Protein AF-A0A0A2SS94-F1 (afdb_monomer_lite)

Structure (mmCIF, N/CA/C/O backbone):
data_AF-A0A0A2SS94-F1
#
_entry.id   AF-A0A0A2SS94-F1
#
loop_
_atom_site.group_PDB
_atom_site.id
_atom_site.type_symbol
_atom_site.label_atom_id
_atom_site.label_alt_id
_atom_site.label_comp_id
_atom_site.label_asym_id
_atom_site.label_entity_id
_atom_site.label_seq_id
_atom_site.pdbx_PDB_ins_code
_atom_site.Cartn_x
_atom_site.Cartn_y
_atom_site.Cartn_z
_atom_site.occupancy
_atom_site.B_iso_or_equiv
_atom_site.auth_seq_id
_atom_site.auth_comp_id
_atom_site.auth_asym_id
_atom_site.auth_atom_id
_atom_site.pdbx_PDB_model_num
ATOM 1 N N . MET A 1 1 ? -9.550 -9.191 14.504 1.00 58.03 1 MET A N 1
ATOM 2 C CA . MET A 1 1 ? -9.888 -8.422 13.281 1.00 58.03 1 MET A CA 1
ATOM 3 C C . MET A 1 1 ? -8.702 -7.623 12.752 1.00 58.03 1 MET A C 1
ATOM 5 O O . MET A 1 1 ? -8.338 -7.862 11.611 1.00 58.03 1 MET A O 1
ATOM 9 N N . ILE A 1 2 ? -8.036 -6.791 13.566 1.00 68.00 2 ILE A N 1
ATOM 10 C CA . ILE A 1 2 ? -6.831 -6.021 13.170 1.00 68.00 2 ILE A CA 1
ATOM 11 C C . ILE A 1 2 ? -5.758 -6.901 12.496 1.00 68.00 2 ILE A C 1
ATOM 13 O O . ILE A 1 2 ? -5.258 -6.557 11.431 1.00 68.00 2 ILE A O 1
ATOM 17 N N . THR A 1 3 ? -5.480 -8.088 13.044 1.00 71.81 3 THR A N 1
ATOM 18 C CA . THR A 1 3 ? -4.494 -9.043 12.502 1.00 71.81 3 THR A CA 1
ATOM 19 C C . THR A 1 3 ? -4.826 -9.521 11.084 1.00 71.81 3 THR A C 1
ATOM 21 O O . THR A 1 3 ? -3.937 -9.665 10.251 1.00 71.81 3 THR A O 1
ATOM 24 N N . ILE A 1 4 ? -6.113 -9.731 10.783 1.00 76.25 4 ILE A N 1
ATOM 25 C CA . ILE A 1 4 ? -6.565 -10.187 9.459 1.00 76.25 4 ILE A CA 1
ATOM 26 C C . ILE A 1 4 ? -6.413 -9.052 8.448 1.00 76.25 4 ILE A C 1
ATOM 28 O O . ILE A 1 4 ? -5.894 -9.276 7.355 1.00 76.25 4 ILE A O 1
ATOM 32 N N . THR A 1 5 ? -6.810 -7.832 8.815 1.00 79.62 5 THR A N 1
ATOM 33 C CA . THR A 1 5 ? -6.615 -6.652 7.967 1.00 79.62 5 THR A CA 1
ATOM 34 C C . THR A 1 5 ? -5.144 -6.449 7.644 1.00 79.62 5 THR A C 1
ATOM 36 O O . THR A 1 5 ? -4.798 -6.332 6.469 1.00 79.62 5 THR A O 1
ATOM 39 N N . MET A 1 6 ? -4.283 -6.435 8.665 1.00 87.00 6 MET A N 1
ATOM 40 C CA . MET A 1 6 ? -2.856 -6.189 8.469 1.00 87.00 6 MET A CA 1
ATOM 41 C C . MET A 1 6 ? -2.229 -7.275 7.603 1.00 87.00 6 MET A C 1
ATOM 43 O O . MET A 1 6 ? -1.512 -6.936 6.674 1.00 87.00 6 MET A O 1
ATOM 47 N N . SER A 1 7 ? -2.632 -8.543 7.753 1.00 88.19 7 SER A N 1
ATOM 48 C CA . SER A 1 7 ? -2.149 -9.612 6.867 1.00 88.19 7 SER A CA 1
ATOM 49 C C . SER A 1 7 ? -2.464 -9.372 5.382 1.00 88.19 7 SER A C 1
ATOM 51 O O . SER A 1 7 ? -1.628 -9.643 4.524 1.00 88.19 7 SER A O 1
ATOM 53 N N . LYS A 1 8 ? -3.646 -8.825 5.055 1.00 88.69 8 LYS A N 1
ATOM 54 C CA . LYS A 1 8 ? -4.033 -8.527 3.665 1.00 88.69 8 LYS A CA 1
ATOM 55 C C . LYS A 1 8 ? -3.251 -7.346 3.101 1.00 88.69 8 LYS A C 1
ATOM 57 O O . LYS A 1 8 ? -2.868 -7.372 1.933 1.00 88.69 8 LYS A O 1
ATOM 62 N N . VAL A 1 9 ? -3.024 -6.322 3.922 1.00 92.69 9 VAL A N 1
ATOM 63 C CA . VAL A 1 9 ? -2.187 -5.171 3.559 1.00 92.69 9 VAL A CA 1
ATOM 64 C C . VAL A 1 9 ? -0.741 -5.627 3.343 1.00 92.69 9 VAL A C 1
ATOM 66 O O . VAL A 1 9 ? -0.156 -5.323 2.306 1.00 92.69 9 VAL A O 1
ATOM 69 N N . ASP A 1 10 ? -0.206 -6.429 4.261 1.00 93.94 10 ASP A N 1
ATOM 70 C CA . ASP A 1 10 ? 1.158 -6.956 4.218 1.00 93.94 10 ASP A CA 1
ATOM 71 C C . ASP A 1 10 ? 1.372 -7.863 3.002 1.00 93.94 10 ASP A C 1
ATOM 73 O O . ASP A 1 10 ? 2.382 -7.735 2.314 1.00 93.94 10 ASP A O 1
ATOM 77 N N . ALA A 1 11 ? 0.398 -8.711 2.660 1.00 93.88 11 ALA A N 1
ATOM 78 C CA . ALA A 1 11 ? 0.447 -9.536 1.453 1.00 93.88 11 ALA A CA 1
ATOM 79 C C . ALA A 1 11 ? 0.454 -8.693 0.164 1.00 93.88 11 ALA A C 1
ATOM 81 O O . ALA A 1 11 ? 1.204 -8.982 -0.773 1.00 93.88 11 ALA A O 1
ATOM 82 N N . ALA A 1 12 ? -0.350 -7.627 0.111 1.00 95.00 12 ALA A N 1
ATOM 83 C CA . ALA A 1 12 ? -0.403 -6.731 -1.042 1.00 95.00 12 ALA A CA 1
ATOM 84 C C . ALA A 1 12 ? 0.915 -5.953 -1.226 1.00 95.00 12 ALA A C 1
ATOM 86 O O . ALA A 1 12 ? 1.430 -5.864 -2.342 1.00 95.00 12 ALA A O 1
ATOM 87 N N . ILE A 1 13 ? 1.489 -5.442 -0.131 1.00 96.88 13 ILE A N 1
ATOM 88 C CA . ILE A 1 13 ? 2.795 -4.763 -0.122 1.00 96.88 13 ILE A CA 1
ATOM 89 C C . ILE A 1 13 ? 3.928 -5.751 -0.442 1.00 96.88 13 ILE A C 1
ATOM 91 O O . ILE A 1 13 ? 4.822 -5.427 -1.222 1.00 96.88 13 ILE A O 1
ATOM 95 N N . GLY A 1 14 ? 3.870 -6.975 0.087 1.00 95.75 14 GLY A N 1
ATOM 96 C CA . GLY A 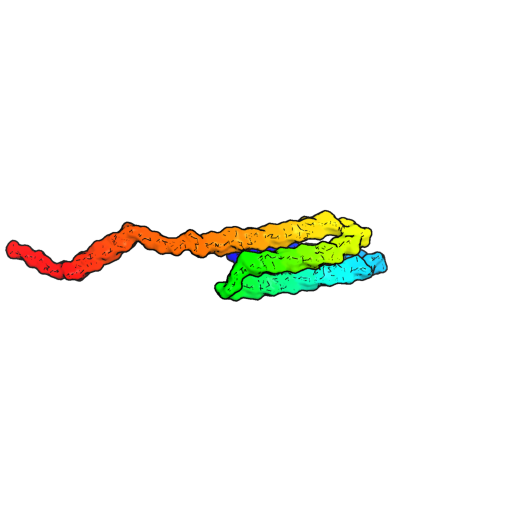1 14 ? 4.820 -8.045 -0.223 1.00 95.75 14 GLY A CA 1
ATOM 97 C C . GLY A 1 14 ? 4.840 -8.381 -1.712 1.00 95.75 14 GLY A C 1
ATOM 98 O O . GLY A 1 14 ? 5.902 -8.388 -2.324 1.00 95.75 14 GLY A O 1
ATOM 99 N N . THR A 1 15 ? 3.662 -8.503 -2.329 1.00 95.88 15 THR A N 1
ATOM 100 C CA . THR A 1 15 ? 3.542 -8.722 -3.779 1.00 95.88 15 THR A CA 1
ATOM 101 C C . THR A 1 15 ? 4.195 -7.592 -4.583 1.00 95.88 15 THR A C 1
ATOM 103 O O . THR A 1 15 ? 4.814 -7.851 -5.613 1.00 95.88 15 THR A O 1
ATOM 106 N N . LEU A 1 16 ? 4.078 -6.333 -4.138 1.00 95.56 16 LEU A N 1
ATOM 107 C CA . LEU A 1 16 ? 4.774 -5.208 -4.775 1.00 95.56 16 LEU A CA 1
ATOM 108 C C . LEU A 1 16 ? 6.292 -5.352 -4.658 1.00 95.56 16 LEU A C 1
ATOM 110 O O . LEU A 1 16 ? 6.988 -5.170 -5.655 1.00 95.56 16 LEU A O 1
ATOM 114 N N . ARG A 1 17 ? 6.801 -5.699 -3.472 1.00 96.62 17 ARG A N 1
ATOM 115 C CA . ARG A 1 17 ? 8.235 -5.919 -3.242 1.00 96.62 17 ARG A CA 1
ATOM 116 C C . ARG A 1 17 ? 8.789 -7.012 -4.154 1.00 96.62 17 ARG A C 1
ATOM 118 O O . ARG A 1 17 ? 9.790 -6.786 -4.831 1.00 96.62 17 ARG A O 1
ATOM 125 N N . ASP A 1 18 ? 8.103 -8.146 -4.238 1.00 95.06 18 ASP A N 1
ATOM 126 C CA . ASP A 1 18 ? 8.508 -9.262 -5.097 1.00 95.06 18 ASP A CA 1
ATOM 127 C C . ASP A 1 18 ? 8.499 -8.850 -6.569 1.00 95.06 18 ASP A C 1
ATOM 129 O O . ASP A 1 18 ? 9.431 -9.137 -7.320 1.00 95.06 18 ASP A O 1
ATOM 133 N N . LYS A 1 19 ? 7.467 -8.105 -6.980 1.00 93.94 19 LYS A N 1
ATOM 134 C CA . LYS A 1 19 ? 7.340 -7.620 -8.351 1.00 93.94 19 LYS A CA 1
ATOM 135 C C . LYS A 1 19 ? 8.448 -6.635 -8.727 1.00 93.94 19 LYS A C 1
ATOM 137 O O . LYS A 1 19 ? 8.885 -6.653 -9.872 1.00 93.94 19 LYS A O 1
ATOM 142 N N . ILE A 1 20 ? 8.912 -5.808 -7.787 1.00 93.62 20 ILE A N 1
ATOM 143 C CA . ILE A 1 20 ? 10.085 -4.936 -7.966 1.00 93.62 20 ILE A CA 1
ATOM 144 C C . ILE A 1 20 ? 11.356 -5.772 -8.140 1.00 93.62 20 ILE A C 1
ATOM 146 O O . ILE A 1 20 ? 12.135 -5.494 -9.048 1.00 93.62 20 ILE A O 1
ATOM 150 N N . GLY A 1 21 ? 11.538 -6.821 -7.331 1.00 90.75 21 GLY A N 1
ATOM 151 C CA . GLY A 1 21 ? 12.699 -7.715 -7.414 1.00 90.75 21 GLY A CA 1
ATOM 152 C C . GLY A 1 21 ? 12.823 -8.481 -8.738 1.00 90.75 21 GLY A C 1
ATOM 153 O O . GLY A 1 21 ? 13.912 -8.927 -9.082 1.00 90.75 21 GLY A O 1
ATOM 154 N N . GLN A 1 22 ? 11.731 -8.606 -9.496 1.00 89.69 22 GLN A N 1
ATOM 155 C CA . GLN A 1 22 ? 11.694 -9.276 -10.803 1.00 89.69 22 GLN A CA 1
ATOM 156 C C . GLN A 1 22 ? 11.958 -8.337 -11.994 1.00 89.69 22 GLN A C 1
ATOM 158 O O . GLN A 1 22 ? 12.016 -8.802 -13.131 1.00 89.69 22 GLN A O 1
ATOM 163 N N . VAL A 1 23 ? 12.071 -7.022 -11.776 1.00 88.88 23 VAL A N 1
ATOM 164 C CA . VAL A 1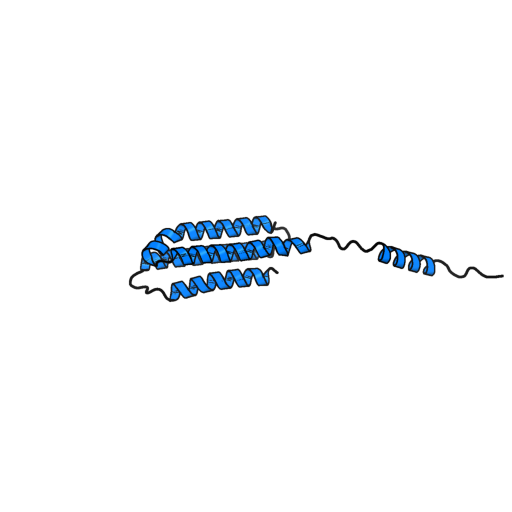 23 ? 12.335 -6.066 -12.861 1.00 88.88 23 VAL A CA 1
ATOM 165 C C . VAL A 1 23 ? 13.812 -6.103 -13.238 1.00 88.88 23 VAL A C 1
ATOM 167 O O . VAL A 1 23 ? 14.678 -5.999 -12.371 1.00 88.88 23 VAL A O 1
ATOM 170 N N . ASP A 1 24 ? 14.100 -6.170 -14.539 1.00 81.88 24 ASP A N 1
ATOM 171 C CA . ASP A 1 24 ? 15.461 -5.997 -15.046 1.00 81.88 24 ASP A CA 1
ATOM 172 C C . ASP A 1 24 ? 15.975 -4.582 -14.734 1.00 81.88 24 ASP A C 1
ATOM 174 O O . ASP A 1 24 ? 15.509 -3.568 -15.273 1.00 81.88 24 ASP A O 1
ATOM 178 N N . GLN A 1 25 ? 16.953 -4.522 -13.831 1.00 75.94 25 GLN A N 1
ATOM 179 C CA . GLN A 1 25 ? 17.461 -3.271 -13.289 1.00 75.94 25 GLN A CA 1
ATOM 180 C C . GLN A 1 25 ? 18.319 -2.471 -14.264 1.00 75.94 25 GLN A C 1
ATOM 182 O O . GLN A 1 25 ? 18.448 -1.252 -14.104 1.00 75.94 25 GLN A O 1
ATOM 187 N N . HIS A 1 26 ? 18.853 -3.112 -15.304 1.00 72.94 26 HIS A N 1
ATOM 188 C CA . HIS A 1 26 ? 19.774 -2.469 -16.236 1.00 72.94 26 HIS A CA 1
ATOM 189 C C . HIS A 1 26 ? 19.075 -1.485 -17.180 1.00 72.94 26 HIS A C 1
ATOM 191 O O . HIS A 1 26 ? 19.666 -0.473 -17.561 1.00 72.94 26 HIS A O 1
ATOM 197 N N . HIS A 1 27 ? 17.799 -1.720 -17.498 1.00 72.44 27 HIS A N 1
ATOM 198 C CA . HIS A 1 27 ? 17.050 -0.912 -18.465 1.00 72.44 27 HIS A CA 1
ATOM 199 C C . HIS A 1 27 ? 15.967 -0.019 -17.839 1.00 72.44 27 HIS A C 1
ATOM 201 O O . HIS A 1 27 ? 15.481 0.901 -18.496 1.00 72.44 27 HIS A O 1
ATOM 207 N N . ALA A 1 28 ? 15.627 -0.221 -16.560 1.00 80.88 28 ALA A N 1
ATOM 208 C CA . ALA A 1 28 ? 14.479 0.423 -15.915 1.00 80.88 28 ALA A CA 1
ATOM 209 C C . ALA A 1 28 ? 14.817 1.214 -14.634 1.00 80.88 28 ALA A C 1
ATOM 211 O O . ALA A 1 28 ? 13.981 1.353 -13.740 1.00 80.88 28 ALA A O 1
ATOM 212 N N . SER A 1 29 ? 16.024 1.782 -14.529 1.00 86.88 29 SER A N 1
ATOM 213 C CA . SER A 1 29 ? 16.511 2.429 -13.293 1.00 86.88 29 SER A CA 1
ATOM 214 C C . SER A 1 29 ? 15.597 3.539 -12.743 1.00 86.88 29 SER A C 1
ATOM 216 O O . SER A 1 29 ? 15.428 3.671 -11.529 1.00 86.88 29 SER A O 1
ATOM 218 N N . LYS A 1 30 ? 14.959 4.336 -13.613 1.00 90.94 30 LYS A N 1
ATOM 219 C CA . LYS A 1 30 ? 14.005 5.382 -13.203 1.00 90.94 30 LYS A CA 1
ATOM 220 C C . LYS A 1 30 ? 12.702 4.792 -12.664 1.00 90.94 30 LYS A C 1
ATOM 222 O O . LYS A 1 30 ? 12.173 5.296 -11.672 1.00 90.94 30 LYS A O 1
ATOM 227 N N . ALA A 1 31 ? 12.203 3.740 -13.306 1.00 93.31 31 ALA A N 1
ATOM 228 C CA . ALA A 1 31 ? 10.980 3.068 -12.903 1.00 93.31 31 ALA A CA 1
ATOM 229 C C . ALA A 1 31 ? 11.171 2.313 -11.586 1.00 93.31 31 ALA A C 1
ATOM 231 O O . ALA A 1 31 ? 10.336 2.432 -10.698 1.00 93.31 31 ALA A O 1
ATOM 232 N N . ILE A 1 32 ? 12.313 1.649 -11.399 1.00 94.06 32 ILE A N 1
ATOM 233 C CA . ILE A 1 32 ? 12.651 0.977 -10.138 1.00 94.06 32 ILE A CA 1
ATOM 234 C C . ILE A 1 32 ? 12.711 1.977 -8.991 1.00 94.06 32 ILE A C 1
ATOM 236 O O . ILE A 1 32 ? 12.023 1.787 -7.996 1.00 94.06 32 ILE A O 1
ATOM 240 N N . LYS A 1 33 ? 13.400 3.111 -9.161 1.00 94.75 33 LYS A N 1
ATOM 241 C CA . LYS A 1 33 ? 13.411 4.172 -8.138 1.00 94.75 33 LYS A CA 1
ATOM 242 C C . LYS A 1 33 ? 12.008 4.688 -7.809 1.00 94.75 33 LYS A C 1
ATOM 244 O O . LYS A 1 33 ? 11.738 5.056 -6.668 1.00 94.75 33 LYS A O 1
ATOM 249 N N . ALA A 1 34 ? 11.116 4.775 -8.797 1.00 96.38 34 ALA A N 1
ATOM 250 C CA . ALA A 1 34 ? 9.725 5.158 -8.558 1.00 96.38 34 ALA A CA 1
ATOM 251 C C . ALA A 1 34 ? 8.954 4.063 -7.800 1.00 96.38 34 ALA A C 1
ATOM 253 O O . ALA A 1 34 ? 8.167 4.386 -6.912 1.00 96.38 34 ALA A O 1
ATOM 254 N N . ALA A 1 35 ? 9.209 2.791 -8.108 1.00 96.19 35 ALA A N 1
ATOM 255 C CA . ALA A 1 35 ? 8.582 1.649 -7.458 1.00 96.19 35 ALA A CA 1
ATOM 256 C C . ALA A 1 35 ? 9.075 1.456 -6.015 1.00 96.19 35 ALA A C 1
ATOM 258 O O . ALA A 1 35 ? 8.262 1.237 -5.126 1.00 96.19 35 ALA A O 1
ATOM 259 N N . GLU A 1 36 ? 10.368 1.633 -5.749 1.00 96.25 36 GLU A N 1
ATOM 260 C CA . GLU A 1 36 ? 10.945 1.621 -4.398 1.00 96.25 36 GLU A CA 1
ATOM 261 C C . GLU A 1 36 ? 10.380 2.757 -3.541 1.00 96.25 36 GLU A C 1
ATOM 263 O O . GLU A 1 36 ? 9.979 2.544 -2.400 1.00 96.25 36 GLU A O 1
ATOM 268 N N . LYS A 1 37 ? 10.263 3.969 -4.104 1.00 97.88 37 LYS A N 1
ATOM 269 C CA . LYS A 1 37 ? 9.605 5.091 -3.416 1.00 97.88 37 LYS A CA 1
ATOM 270 C C . LYS A 1 37 ? 8.140 4.799 -3.109 1.00 97.88 37 LYS A C 1
ATOM 272 O O . LYS A 1 37 ? 7.660 5.187 -2.047 1.00 97.88 37 LYS A O 1
ATOM 277 N N . LEU A 1 38 ? 7.432 4.144 -4.031 1.00 97.88 38 LEU A N 1
ATOM 278 C CA . LEU A 1 38 ? 6.063 3.697 -3.797 1.00 97.88 38 LEU A CA 1
ATOM 279 C C . LEU A 1 38 ? 6.011 2.665 -2.665 1.00 97.88 38 LEU A C 1
ATOM 281 O O . LEU A 1 38 ? 5.190 2.815 -1.766 1.00 97.88 38 LEU A O 1
ATOM 285 N N . LEU A 1 39 ? 6.890 1.660 -2.689 1.00 97.94 39 LEU A N 1
ATOM 286 C CA . LEU A 1 39 ? 6.967 0.619 -1.666 1.00 97.94 39 LEU A CA 1
ATOM 287 C C . LEU A 1 39 ? 7.169 1.230 -0.275 1.00 97.94 39 LEU A C 1
ATOM 289 O O . LEU A 1 39 ? 6.357 0.987 0.613 1.00 97.94 39 LEU A O 1
ATOM 293 N N . LEU A 1 40 ? 8.166 2.106 -0.125 1.00 98.12 40 LEU A N 1
ATOM 294 C CA . LEU A 1 40 ? 8.448 2.800 1.135 1.00 98.12 40 LEU A CA 1
ATOM 295 C C . LEU A 1 40 ? 7.252 3.628 1.628 1.00 98.12 40 LEU A C 1
ATOM 297 O O . LEU A 1 40 ? 6.927 3.617 2.813 1.00 98.12 40 LEU A O 1
ATOM 301 N N . ALA A 1 41 ? 6.567 4.339 0.727 1.00 98.12 41 ALA A N 1
ATOM 302 C CA . ALA A 1 41 ? 5.396 5.133 1.094 1.00 98.12 41 ALA A CA 1
ATOM 303 C C . ALA A 1 41 ? 4.223 4.259 1.573 1.00 98.12 41 ALA A C 1
ATOM 305 O O . ALA A 1 41 ? 3.530 4.628 2.522 1.00 98.12 41 ALA A O 1
ATOM 306 N N . LEU A 1 42 ? 4.006 3.099 0.943 1.00 97.62 42 LEU A N 1
ATOM 307 C CA . LEU A 1 42 ? 2.970 2.151 1.355 1.00 97.62 42 LEU A CA 1
ATOM 308 C C . LEU A 1 42 ? 3.310 1.474 2.688 1.00 97.62 42 LEU A C 1
ATOM 310 O O . LEU A 1 42 ? 2.421 1.312 3.520 1.00 97.62 42 LEU A O 1
ATOM 314 N N . GLU A 1 43 ? 4.578 1.134 2.920 1.00 97.62 43 GLU A N 1
ATOM 315 C CA . GLU A 1 43 ? 5.055 0.603 4.203 1.00 97.62 43 GLU A CA 1
ATOM 316 C C . GLU A 1 43 ? 4.888 1.621 5.338 1.00 97.62 43 GLU A C 1
ATOM 318 O O . GLU A 1 43 ? 4.382 1.267 6.402 1.00 97.62 43 GLU A O 1
ATOM 323 N N . SER A 1 44 ? 5.229 2.895 5.103 1.00 97.69 44 SER A N 1
ATOM 324 C CA . SER A 1 44 ? 5.011 3.972 6.082 1.00 97.69 44 SER A CA 1
ATOM 325 C C . SER A 1 44 ? 3.529 4.120 6.418 1.00 97.69 44 SER A C 1
ATOM 327 O O . SER A 1 44 ? 3.152 4.062 7.586 1.00 97.69 44 SER A O 1
ATOM 329 N N . ALA A 1 45 ? 2.669 4.209 5.395 1.00 97.06 45 ALA A N 1
ATOM 330 C CA . ALA A 1 45 ? 1.225 4.304 5.588 1.00 97.06 45 ALA A CA 1
ATOM 331 C C . ALA A 1 45 ? 0.670 3.101 6.368 1.00 97.06 45 ALA A C 1
ATOM 333 O O . ALA A 1 45 ? -0.152 3.276 7.265 1.00 97.06 45 ALA A O 1
ATOM 334 N N . ARG A 1 46 ? 1.138 1.885 6.061 1.00 95.44 46 ARG A N 1
ATOM 335 C CA . ARG A 1 46 ? 0.763 0.659 6.778 1.00 95.44 46 ARG A CA 1
ATOM 336 C C . ARG A 1 46 ? 1.177 0.715 8.244 1.00 95.44 46 ARG A C 1
ATOM 338 O O . ARG A 1 46 ? 0.376 0.362 9.102 1.00 95.44 46 ARG A O 1
ATOM 345 N N . ASN A 1 47 ? 2.403 1.143 8.535 1.00 95.69 47 ASN A N 1
ATOM 346 C CA . ASN A 1 47 ? 2.914 1.211 9.904 1.00 95.69 47 ASN A CA 1
ATOM 347 C C . ASN A 1 47 ? 2.162 2.251 10.735 1.00 95.69 47 ASN A C 1
ATOM 349 O O . ASN A 1 47 ? 1.760 1.960 11.857 1.00 95.69 47 ASN A O 1
ATOM 353 N N . GLU A 1 48 ? 1.916 3.428 10.165 1.00 95.12 48 GLU A N 1
ATOM 354 C CA . GLU A 1 48 ? 1.111 4.474 10.799 1.00 95.12 48 GLU A CA 1
ATOM 355 C C . GLU A 1 48 ? -0.313 3.977 11.080 1.00 95.12 48 GLU A C 1
ATOM 357 O O . GLU A 1 48 ? -0.806 4.120 12.195 1.00 95.12 48 GLU A O 1
ATOM 362 N N . TYR A 1 49 ? -0.938 3.293 10.118 1.00 93.19 49 TYR A N 1
ATOM 363 C CA . TYR A 1 49 ? -2.270 2.727 10.313 1.00 93.19 49 TYR A CA 1
ATOM 364 C C . TYR A 1 49 ? -2.296 1.618 11.375 1.00 93.19 49 TYR A C 1
ATOM 366 O O . TYR A 1 49 ? -3.237 1.538 12.159 1.00 93.19 49 TYR A O 1
ATOM 374 N N . GLU A 1 50 ? -1.267 0.772 11.456 1.00 92.19 50 GLU A N 1
ATOM 375 C CA . GLU A 1 50 ? -1.173 -0.226 12.525 1.00 92.19 50 GLU A CA 1
ATOM 376 C C . GLU A 1 50 ? -1.051 0.432 13.909 1.00 92.19 50 GLU A C 1
ATOM 378 O O . GLU A 1 50 ? -1.692 -0.024 14.859 1.00 92.19 50 GLU A O 1
ATOM 383 N N . ILE A 1 51 ? -0.249 1.495 14.028 1.00 92.00 51 ILE A N 1
ATOM 384 C CA . ILE A 1 51 ? -0.120 2.278 15.265 1.00 92.00 51 ILE A CA 1
ATOM 385 C C . ILE A 1 51 ? -1.482 2.863 15.654 1.00 92.00 51 ILE A C 1
ATOM 387 O O . ILE A 1 51 ? -1.910 2.703 16.798 1.00 92.00 51 ILE A O 1
ATOM 391 N N . ASP A 1 52 ? -2.190 3.459 14.694 1.00 90.75 52 ASP A N 1
ATOM 392 C CA . ASP A 1 52 ? -3.524 4.021 14.893 1.00 90.75 52 ASP A CA 1
ATOM 393 C C . ASP A 1 52 ? -4.531 2.969 15.368 1.00 90.75 52 ASP A C 1
ATOM 395 O O . ASP A 1 52 ? -5.270 3.211 16.318 1.00 90.75 52 ASP A O 1
ATOM 399 N N . LEU A 1 53 ? -4.531 1.773 14.769 1.00 86.50 53 LEU A N 1
ATOM 400 C CA . LEU A 1 53 ? -5.430 0.680 15.158 1.00 86.50 53 LEU A CA 1
ATOM 401 C C . LEU A 1 53 ? -5.132 0.100 16.547 1.00 86.50 53 LEU A C 1
ATOM 403 O O . LEU A 1 53 ? -6.015 -0.503 17.157 1.00 86.50 53 LEU A O 1
ATOM 407 N N . LYS A 1 54 ? -3.896 0.230 17.036 1.00 87.25 54 LYS A N 1
ATOM 408 C CA . LYS A 1 54 ? -3.503 -0.211 18.382 1.00 87.25 54 LYS A CA 1
ATOM 409 C C . LYS A 1 54 ? -3.807 0.839 19.453 1.00 87.25 54 LYS A C 1
ATOM 411 O O . LYS A 1 54 ? -3.795 0.498 20.635 1.00 87.25 54 LYS A O 1
ATOM 416 N N . ASN A 1 55 ? -4.074 2.087 19.070 1.00 86.25 55 ASN A N 1
ATOM 417 C CA . ASN A 1 55 ? -4.410 3.153 20.003 1.00 86.25 55 ASN A CA 1
ATOM 418 C C . ASN A 1 55 ? -5.923 3.153 20.313 1.00 86.25 55 ASN A C 1
ATOM 420 O O . ASN A 1 55 ? -6.726 3.434 19.424 1.00 86.25 55 ASN A O 1
ATOM 424 N N . PRO A 1 56 ? -6.339 2.905 21.570 1.00 81.00 56 PRO A N 1
ATOM 425 C CA . PRO A 1 56 ? -7.755 2.826 21.938 1.00 81.00 56 PRO A CA 1
ATOM 426 C C . PRO A 1 56 ? -8.516 4.156 21.818 1.00 81.00 56 PRO A C 1
ATOM 428 O O . PRO A 1 56 ? -9.742 4.147 21.829 1.00 81.00 56 PRO A O 1
ATOM 431 N N . HIS A 1 57 ? -7.816 5.290 21.708 1.00 85.81 57 HIS A N 1
ATOM 432 C CA . HIS A 1 57 ? -8.432 6.616 21.569 1.00 85.81 57 HIS A CA 1
ATOM 433 C C . HIS A 1 57 ? -8.554 7.080 20.112 1.00 85.81 57 HIS A C 1
ATOM 435 O O . HIS A 1 57 ? -9.082 8.163 19.858 1.00 85.81 57 HIS A O 1
ATOM 441 N N . THR A 1 58 ? -8.045 6.302 19.156 1.00 85.12 58 THR A N 1
ATOM 442 C CA . THR A 1 58 ? -8.091 6.676 17.744 1.00 85.12 58 THR A CA 1
ATOM 443 C C . THR A 1 58 ? -9.448 6.340 17.135 1.00 85.12 58 THR A C 1
ATOM 445 O O . THR A 1 58 ? -9.948 5.222 17.250 1.00 85.12 58 THR A O 1
ATOM 448 N N . ASP A 1 59 ? -10.017 7.298 16.406 1.00 88.69 59 ASP A N 1
ATOM 449 C CA . ASP A 1 59 ? -11.143 7.043 15.512 1.00 88.69 59 ASP A CA 1
ATOM 450 C C . ASP A 1 59 ? -10.687 6.164 14.333 1.00 88.69 59 ASP A C 1
ATOM 452 O O . ASP A 1 59 ? -9.971 6.611 13.429 1.00 88.69 59 ASP A O 1
ATOM 456 N N . ILE A 1 60 ? -11.122 4.901 14.348 1.00 85.69 60 ILE A N 1
ATOM 457 C CA .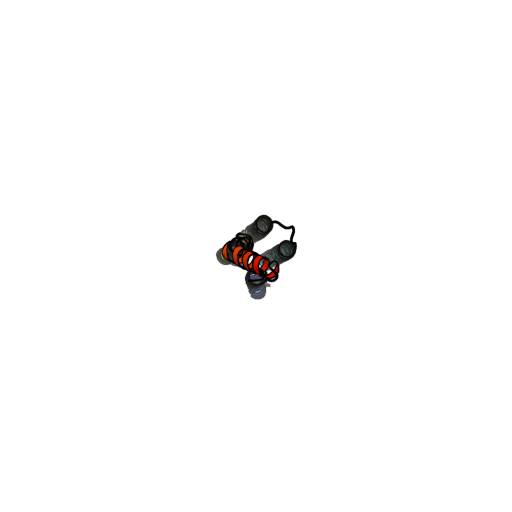 ILE A 1 60 ? -10.791 3.883 13.343 1.00 85.69 60 ILE A CA 1
ATOM 458 C C . ILE A 1 60 ? -11.257 4.301 11.942 1.00 85.69 60 ILE A C 1
ATOM 460 O O . ILE A 1 60 ? -10.585 3.987 10.953 1.00 85.69 60 ILE A O 1
ATOM 464 N N . GLU A 1 61 ? -12.384 5.009 11.828 1.00 87.88 61 GLU A N 1
ATOM 465 C CA . GLU A 1 61 ? -12.884 5.484 10.538 1.00 87.88 61 GLU A CA 1
ATOM 466 C C . GLU A 1 61 ? -11.943 6.546 9.964 1.00 87.88 61 GLU A C 1
ATOM 468 O O . GLU A 1 61 ? -11.548 6.469 8.795 1.00 87.88 61 GLU A O 1
ATOM 473 N N . ASN A 1 62 ? -11.532 7.508 10.792 1.00 90.25 62 ASN A N 1
ATOM 474 C CA . ASN A 1 62 ? -10.581 8.536 10.391 1.00 90.25 62 ASN A CA 1
ATOM 475 C C . ASN A 1 62 ? -9.204 7.944 10.048 1.00 90.25 62 ASN A C 1
ATOM 477 O O . ASN A 1 62 ? -8.639 8.283 9.007 1.00 90.25 62 ASN A O 1
ATOM 481 N N . ALA A 1 63 ? -8.696 7.007 10.853 1.00 90.88 63 ALA A N 1
ATOM 482 C CA . ALA A 1 63 ? -7.452 6.291 10.563 1.00 90.88 63 ALA A CA 1
ATOM 483 C C . ALA A 1 63 ? -7.522 5.552 9.214 1.00 90.88 63 ALA A C 1
ATOM 485 O O . ALA A 1 63 ? -6.613 5.646 8.386 1.00 90.88 63 ALA A O 1
ATOM 486 N N . GLY A 1 64 ? -8.647 4.884 8.934 1.00 91.31 64 GLY A N 1
ATOM 487 C CA . GLY A 1 64 ? -8.885 4.222 7.652 1.00 91.31 64 GLY A CA 1
ATOM 488 C C . GLY A 1 64 ? -8.923 5.194 6.466 1.00 91.31 64 GLY A C 1
ATOM 489 O O . GLY A 1 64 ? -8.334 4.917 5.416 1.00 91.31 64 GLY A O 1
ATOM 490 N N . LYS A 1 65 ? -9.566 6.360 6.624 1.00 93.12 65 LYS A N 1
ATOM 491 C CA . LYS A 1 65 ? -9.578 7.427 5.605 1.00 93.12 65 LYS A CA 1
ATOM 492 C C . LYS A 1 65 ? -8.172 7.954 5.325 1.00 93.12 65 LYS A C 1
ATOM 494 O O . LYS A 1 65 ? -7.800 8.071 4.157 1.00 93.12 65 LYS A O 1
ATOM 499 N N . GLN A 1 66 ? -7.383 8.218 6.367 1.00 94.62 66 GLN A N 1
ATOM 500 C CA . GLN A 1 66 ? -6.007 8.696 6.222 1.00 94.62 66 GLN A CA 1
ATOM 501 C C . GLN A 1 66 ? -5.116 7.669 5.520 1.00 94.62 66 GLN A C 1
ATOM 503 O O . GLN A 1 66 ? -4.385 8.024 4.594 1.00 94.62 66 GLN A O 1
ATOM 508 N N . PHE A 1 67 ? -5.209 6.393 5.904 1.00 95.25 67 PHE A N 1
ATOM 509 C CA . PHE A 1 67 ? -4.491 5.314 5.230 1.00 95.25 67 PHE A CA 1
ATOM 510 C C . PHE A 1 67 ? -4.831 5.262 3.737 1.00 95.25 67 PHE A C 1
ATOM 512 O O . PHE A 1 67 ? -3.936 5.308 2.891 1.00 95.25 67 PHE A O 1
ATOM 519 N N . LYS A 1 68 ? -6.130 5.250 3.401 1.00 95.69 68 LYS A N 1
ATOM 520 C CA . LYS A 1 68 ? -6.603 5.269 2.011 1.00 95.69 68 LYS A CA 1
ATOM 521 C C . LYS A 1 68 ? -6.001 6.442 1.234 1.00 95.69 68 LYS A C 1
ATOM 523 O O . LYS A 1 68 ? -5.443 6.226 0.162 1.00 95.69 68 LYS A O 1
ATOM 528 N N . GLN A 1 69 ? -6.080 7.658 1.771 1.00 97.12 69 GLN A N 1
ATOM 529 C CA . GLN A 1 69 ? -5.562 8.858 1.109 1.00 97.12 69 GLN A CA 1
ATOM 530 C C . GLN A 1 69 ? -4.049 8.788 0.863 1.00 97.12 69 GLN A C 1
ATOM 532 O O . GLN A 1 69 ? -3.581 9.169 -0.214 1.00 97.12 69 GLN A O 1
ATOM 537 N N . LYS A 1 70 ? -3.278 8.272 1.829 1.00 97.62 70 LYS A N 1
ATOM 538 C CA . LYS A 1 70 ? -1.827 8.072 1.687 1.00 97.62 70 LYS A CA 1
ATOM 539 C C . LYS A 1 70 ? -1.515 7.071 0.573 1.00 97.62 70 LYS A C 1
ATOM 541 O O . LYS A 1 70 ? -0.695 7.372 -0.297 1.00 97.62 70 LYS A O 1
ATOM 546 N N . CYS A 1 71 ? -2.217 5.936 0.531 1.00 97.69 71 CYS A N 1
ATOM 547 C CA . CYS A 1 71 ? -2.063 4.942 -0.534 1.00 97.69 71 CYS A CA 1
ATOM 548 C C . CYS A 1 71 ? -2.448 5.497 -1.913 1.00 97.69 71 CYS A C 1
ATOM 550 O O . CYS A 1 71 ? -1.688 5.334 -2.866 1.00 97.69 71 CYS A O 1
ATOM 552 N N . GLU A 1 72 ? -3.592 6.178 -2.025 1.00 97.69 72 GLU A N 1
ATOM 553 C CA . GLU A 1 72 ? -4.047 6.810 -3.272 1.00 97.69 72 GLU A CA 1
ATOM 554 C C . GLU A 1 72 ? -3.025 7.823 -3.785 1.00 97.69 72 GLU A C 1
ATOM 556 O O . GLU A 1 72 ? -2.645 7.788 -4.955 1.00 97.69 72 GLU A O 1
ATOM 561 N N . THR A 1 73 ? -2.524 8.687 -2.903 1.00 98.06 73 THR A N 1
ATOM 562 C CA . THR A 1 73 ? -1.530 9.707 -3.250 1.00 98.06 73 THR A CA 1
ATOM 563 C C . THR A 1 73 ? -0.227 9.077 -3.734 1.00 98.06 73 THR A C 1
ATOM 565 O O . THR A 1 73 ? 0.301 9.470 -4.778 1.00 98.06 73 THR A O 1
ATOM 568 N N . ALA A 1 74 ? 0.288 8.079 -3.010 1.00 97.75 74 ALA A N 1
ATOM 569 C CA . ALA A 1 74 ? 1.526 7.398 -3.373 1.00 97.75 74 ALA A CA 1
ATOM 570 C C . ALA A 1 74 ? 1.400 6.685 -4.729 1.00 97.75 74 ALA A C 1
ATOM 572 O O . ALA A 1 74 ? 2.257 6.855 -5.602 1.00 97.75 74 ALA A O 1
ATOM 573 N N . ILE A 1 75 ? 0.303 5.950 -4.939 1.00 97.19 75 ILE A N 1
ATOM 574 C CA . ILE A 1 75 ? 0.046 5.221 -6.184 1.00 97.19 75 ILE A CA 1
ATOM 575 C C . ILE A 1 75 ? -0.140 6.189 -7.352 1.00 97.19 75 ILE A C 1
ATOM 577 O O . ILE A 1 75 ? 0.509 6.017 -8.381 1.00 97.19 75 ILE A O 1
ATOM 581 N N . ASN A 1 76 ? -0.947 7.241 -7.200 1.00 97.44 76 ASN A N 1
ATOM 582 C CA . ASN A 1 76 ? -1.175 8.222 -8.265 1.00 97.44 76 ASN A CA 1
ATOM 583 C C . ASN A 1 76 ? 0.108 8.960 -8.663 1.00 97.44 76 ASN A C 1
ATOM 585 O O . ASN A 1 76 ? 0.304 9.260 -9.838 1.00 97.44 76 ASN A O 1
ATOM 589 N N . LYS A 1 77 ? 1.012 9.208 -7.709 1.00 97.25 77 LYS A N 1
ATOM 590 C CA . LYS A 1 77 ? 2.318 9.818 -7.982 1.00 97.25 77 LYS A CA 1
ATOM 591 C C . LYS A 1 77 ? 3.250 8.889 -8.764 1.00 97.25 77 LYS A C 1
ATOM 593 O O . LYS A 1 77 ? 3.978 9.353 -9.638 1.00 97.25 77 LYS A O 1
ATOM 598 N N . ALA A 1 78 ? 3.255 7.595 -8.447 1.00 96.25 78 ALA A N 1
ATOM 599 C CA . ALA A 1 78 ? 4.131 6.620 -9.098 1.00 96.25 78 ALA A CA 1
ATOM 600 C C . ALA A 1 78 ? 3.585 6.139 -10.455 1.00 96.25 78 ALA A C 1
ATOM 602 O O . ALA A 1 78 ? 4.361 5.842 -11.367 1.00 96.25 78 ALA A O 1
ATOM 603 N N . LYS A 1 79 ? 2.256 6.097 -10.602 1.00 95.25 79 LYS A N 1
ATOM 604 C CA . LYS A 1 79 ? 1.554 5.498 -11.740 1.00 95.25 79 LYS A CA 1
ATOM 605 C C . LYS A 1 79 ? 2.050 5.968 -13.113 1.00 95.25 79 LYS A C 1
ATOM 607 O O . LYS A 1 79 ? 2.365 5.089 -13.904 1.00 95.25 79 LYS A O 1
ATOM 612 N N . PRO A 1 80 ? 2.223 7.271 -13.413 1.00 97.25 80 PRO A N 1
ATOM 613 C CA . PRO A 1 80 ? 2.629 7.700 -14.754 1.00 97.25 80 PRO A CA 1
ATOM 614 C C . PRO A 1 80 ? 3.977 7.122 -15.201 1.00 97.25 80 PRO A C 1
ATOM 616 O O . PRO A 1 80 ? 4.165 6.810 -16.373 1.00 97.25 80 PRO A O 1
ATOM 619 N N . ILE A 1 81 ? 4.923 6.970 -14.269 1.00 95.50 81 ILE A N 1
ATOM 620 C CA . ILE A 1 81 ? 6.254 6.429 -14.563 1.00 95.50 81 ILE A CA 1
ATOM 621 C C . ILE A 1 81 ? 6.169 4.911 -14.713 1.00 95.50 81 ILE A C 1
ATOM 623 O O . ILE A 1 81 ? 6.649 4.360 -15.697 1.00 95.50 81 ILE A O 1
ATOM 627 N N . LEU A 1 82 ? 5.536 4.238 -13.752 1.00 95.62 82 LEU A N 1
ATOM 628 C CA . LEU A 1 82 ? 5.464 2.777 -13.716 1.00 95.62 82 LEU A CA 1
ATOM 629 C C . LEU A 1 82 ? 4.573 2.199 -14.822 1.00 95.62 82 LEU A C 1
ATOM 631 O O . LEU A 1 82 ? 4.821 1.104 -15.314 1.00 95.62 82 LEU A O 1
ATOM 635 N N . GLU A 1 83 ? 3.545 2.927 -15.239 1.00 96.31 83 GLU A N 1
ATOM 636 C CA . GLU A 1 83 ? 2.710 2.556 -16.377 1.00 96.31 83 GLU A CA 1
ATOM 637 C C . GLU A 1 83 ? 3.476 2.703 -17.691 1.00 96.31 83 GLU A C 1
ATOM 639 O O . GLU A 1 83 ? 3.502 1.764 -18.479 1.00 96.31 83 GLU A O 1
ATOM 644 N N . LYS A 1 84 ? 4.168 3.830 -17.890 1.00 94.06 84 LYS A N 1
ATOM 645 C CA . LYS A 1 84 ? 4.944 4.080 -19.108 1.00 94.06 84 LYS A CA 1
ATOM 646 C C . LYS A 1 84 ? 6.122 3.119 -19.267 1.00 94.06 84 LYS A C 1
ATOM 648 O O . LYS A 1 84 ? 6.365 2.635 -20.365 1.00 94.06 84 LYS A O 1
ATOM 653 N N . ASP A 1 85 ? 6.865 2.888 -18.188 1.00 92.56 85 ASP A N 1
ATOM 654 C CA . ASP A 1 85 ? 8.158 2.202 -18.260 1.00 92.56 85 ASP A CA 1
ATOM 655 C C . ASP A 1 85 ? 8.050 0.699 -17.976 1.00 92.56 85 ASP A C 1
ATOM 657 O O . ASP A 1 85 ? 8.900 -0.060 -18.429 1.00 92.56 85 ASP A O 1
ATOM 661 N N . LEU A 1 86 ? 7.023 0.257 -17.237 1.00 92.31 86 LEU A N 1
ATOM 662 C CA . LEU A 1 86 ? 6.856 -1.149 -16.841 1.00 92.31 86 LEU A CA 1
ATOM 663 C C . LEU A 1 86 ? 5.487 -1.739 -17.210 1.00 92.31 86 LEU A C 1
ATOM 665 O O . LEU A 1 86 ? 5.264 -2.927 -16.981 1.00 92.31 86 LEU A O 1
ATOM 669 N N . GLY A 1 87 ? 4.545 -0.940 -17.723 1.00 93.50 87 GLY A N 1
ATOM 670 C CA . GLY A 1 87 ? 3.187 -1.406 -18.023 1.00 93.50 87 GLY A CA 1
ATOM 671 C C . GLY A 1 87 ? 2.354 -1.736 -16.779 1.00 93.50 87 GLY A C 1
ATOM 672 O O . GLY A 1 87 ? 1.421 -2.529 -16.846 1.00 93.50 87 GLY A O 1
ATOM 673 N N . TRP A 1 88 ? 2.678 -1.172 -15.609 1.00 96.25 88 TRP A N 1
ATOM 674 C CA . TRP A 1 88 ? 2.040 -1.551 -14.336 1.00 96.25 88 TRP A CA 1
ATOM 675 C C . TRP A 1 88 ? 0.711 -0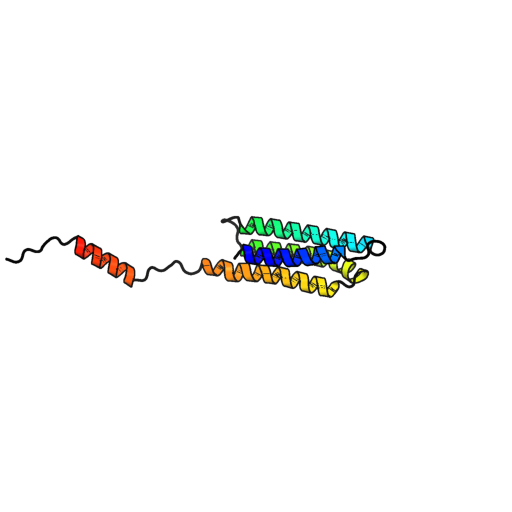.838 -14.038 1.00 96.25 88 TRP A C 1
ATOM 677 O O . TRP A 1 88 ? 0.211 -0.943 -12.919 1.00 96.25 88 TRP A O 1
ATOM 687 N N . GLY A 1 89 ? 0.110 -0.128 -14.995 1.00 93.25 89 GLY A N 1
ATOM 688 C CA . GLY A 1 89 ? -1.098 0.681 -14.767 1.00 93.25 89 GLY A CA 1
ATOM 689 C C . GLY A 1 89 ? -2.249 -0.093 -14.107 1.00 93.25 89 GLY A C 1
ATOM 690 O O . GLY A 1 89 ? -2.744 0.305 -13.046 1.00 93.25 89 GLY A O 1
ATOM 691 N N . ASP A 1 90 ? -2.631 -1.235 -14.684 1.00 95.38 90 ASP A N 1
ATOM 692 C CA . ASP A 1 90 ? -3.702 -2.089 -14.149 1.00 95.38 90 ASP A CA 1
ATOM 693 C C . ASP A 1 90 ? -3.314 -2.774 -12.841 1.00 95.38 90 ASP A C 1
ATOM 695 O O . ASP A 1 90 ? -4.123 -2.877 -11.914 1.00 95.38 90 ASP A O 1
ATOM 699 N N . TYR A 1 91 ? -2.054 -3.193 -12.730 1.00 96.19 91 TYR A N 1
ATOM 700 C CA . TYR A 1 91 ? -1.524 -3.760 -11.497 1.00 96.19 91 TYR A CA 1
ATOM 701 C C . TYR A 1 91 ? -1.659 -2.770 -10.330 1.00 96.19 91 TYR A C 1
ATOM 703 O O . TYR A 1 91 ? -2.191 -3.127 -9.280 1.00 96.19 91 TYR A O 1
ATOM 711 N N . LEU A 1 92 ? -1.269 -1.509 -10.526 1.00 95.06 92 LEU A N 1
ATOM 712 C CA . LEU A 1 92 ? -1.360 -0.462 -9.505 1.00 95.06 92 LEU A CA 1
ATOM 713 C C . LEU A 1 92 ? -2.809 -0.144 -9.119 1.00 95.06 92 LEU A C 1
ATOM 715 O O . LEU A 1 92 ? -3.103 0.097 -7.947 1.00 95.06 92 LEU A O 1
ATOM 719 N N . LYS A 1 93 ? -3.734 -0.189 -10.082 1.00 94.44 93 LYS A N 1
ATOM 720 C CA . LYS A 1 93 ? -5.172 -0.041 -9.819 1.00 94.44 93 LYS A CA 1
ATOM 721 C C . LYS A 1 93 ? -5.701 -1.178 -8.939 1.00 94.44 93 LYS A C 1
ATOM 723 O O . LYS A 1 93 ? -6.440 -0.928 -7.986 1.00 94.44 93 LYS A O 1
ATOM 728 N N . ASN A 1 94 ? -5.303 -2.416 -9.229 1.00 94.38 94 ASN A N 1
ATOM 729 C CA . ASN A 1 94 ? -5.686 -3.588 -8.441 1.00 94.38 94 ASN A CA 1
ATOM 730 C C . ASN A 1 94 ? -5.041 -3.590 -7.050 1.00 94.38 94 ASN A C 1
ATOM 732 O O . ASN A 1 94 ? -5.698 -3.955 -6.071 1.00 94.38 94 ASN A O 1
ATOM 736 N N . LEU A 1 95 ? -3.795 -3.122 -6.943 1.00 94.69 95 LEU A N 1
ATOM 737 C CA . LEU A 1 95 ? -3.110 -2.921 -5.671 1.00 94.69 95 LEU A CA 1
ATOM 738 C C . LEU A 1 95 ? -3.890 -1.939 -4.789 1.00 94.69 95 LEU A C 1
ATOM 740 O O . LEU A 1 95 ? -4.258 -2.290 -3.669 1.00 94.69 95 LEU A O 1
ATOM 744 N N . LEU A 1 96 ? -4.231 -0.756 -5.313 1.00 94.69 96 LEU A N 1
ATOM 745 C CA . LEU A 1 96 ? -5.024 0.231 -4.577 1.00 94.69 96 LEU A CA 1
ATOM 746 C C . LEU A 1 96 ? -6.366 -0.348 -4.115 1.00 94.69 96 LEU A C 1
ATOM 748 O O . LEU A 1 96 ? -6.737 -0.213 -2.950 1.00 94.69 96 LEU A O 1
ATOM 752 N N . LYS A 1 97 ? -7.081 -1.036 -5.012 1.00 93.12 97 LYS A N 1
ATOM 753 C CA . LYS A 1 97 ? -8.364 -1.675 -4.689 1.00 93.12 97 LYS A CA 1
ATOM 754 C C . LYS A 1 97 ? -8.225 -2.681 -3.544 1.00 93.12 97 LYS A C 1
ATOM 756 O O . LYS A 1 97 ? -9.067 -2.711 -2.651 1.00 93.12 97 LYS A O 1
ATOM 761 N N . THR A 1 98 ? -7.158 -3.477 -3.549 1.00 91.94 98 THR A N 1
ATOM 762 C CA . THR A 1 98 ? -6.879 -4.469 -2.502 1.00 91.94 98 THR A CA 1
ATOM 763 C C . THR A 1 98 ? -6.629 -3.800 -1.151 1.00 91.94 98 THR A C 1
ATOM 765 O O . THR A 1 98 ? -7.236 -4.196 -0.155 1.00 91.94 98 THR A O 1
ATOM 768 N N . LEU A 1 99 ? -5.809 -2.744 -1.125 1.00 92.44 99 LEU A N 1
ATOM 769 C CA . LEU A 1 99 ? -5.508 -1.975 0.087 1.00 92.44 99 LEU A CA 1
ATOM 770 C C . LEU A 1 99 ? -6.770 -1.320 0.671 1.00 92.44 99 LEU A C 1
ATOM 772 O O . LEU A 1 99 ? -7.033 -1.429 1.867 1.00 92.44 99 LEU A O 1
ATOM 776 N N . VAL A 1 100 ? -7.596 -0.698 -0.174 1.00 90.12 100 VAL A N 1
ATOM 777 C CA . VAL A 1 100 ? -8.841 -0.041 0.256 1.00 90.12 100 VAL A CA 1
ATOM 778 C C . VAL A 1 100 ? -9.873 -1.054 0.756 1.00 90.12 100 VAL A C 1
ATOM 780 O O . VAL A 1 100 ? -10.494 -0.830 1.794 1.00 90.12 100 VAL A O 1
ATOM 783 N N . ASN A 1 101 ? -10.029 -2.193 0.077 1.00 89.00 101 ASN A N 1
ATOM 784 C CA . ASN A 1 101 ? -10.949 -3.247 0.511 1.00 89.00 101 ASN A CA 1
ATOM 785 C C . ASN A 1 101 ? -10.568 -3.826 1.879 1.00 89.00 101 ASN A C 1
ATOM 787 O O . ASN A 1 101 ? -11.455 -4.148 2.671 1.00 89.00 101 ASN A O 1
ATOM 791 N N . ALA A 1 102 ? -9.269 -3.946 2.172 1.00 85.50 102 ALA A N 1
ATOM 792 C CA . ALA A 1 102 ? -8.807 -4.384 3.485 1.00 85.50 102 ALA A CA 1
ATOM 793 C C . ALA A 1 102 ? -9.260 -3.409 4.586 1.00 85.50 102 ALA A C 1
ATOM 795 O O . ALA A 1 102 ? -9.763 -3.844 5.618 1.00 85.50 102 ALA A O 1
ATOM 796 N N . VAL A 1 103 ? -9.166 -2.099 4.343 1.00 82.75 103 VAL A N 1
ATOM 797 C CA . VAL A 1 103 ? -9.573 -1.066 5.310 1.00 82.75 103 VAL A CA 1
ATOM 798 C C . VAL A 1 103 ? -11.082 -0.979 5.488 1.00 82.75 103 VAL A C 1
ATOM 800 O O . VAL A 1 103 ? -11.542 -0.913 6.626 1.00 82.75 103 VAL A O 1
ATOM 803 N N . ILE A 1 104 ? -11.862 -1.024 4.401 1.00 79.44 104 ILE A N 1
ATOM 804 C CA . ILE A 1 104 ? -13.333 -1.021 4.483 1.00 79.44 104 ILE A CA 1
ATOM 805 C C . ILE A 1 104 ? -13.803 -2.173 5.373 1.00 79.44 104 ILE A C 1
ATOM 807 O O . ILE A 1 104 ? -14.631 -1.969 6.254 1.00 79.44 104 ILE A O 1
ATOM 811 N N . TRP A 1 105 ? -13.214 -3.361 5.212 1.00 75.81 105 TRP A N 1
ATOM 812 C CA . TRP A 1 105 ? -13.530 -4.506 6.060 1.00 75.81 105 TRP A CA 1
ATOM 813 C C . TRP A 1 105 ? -13.260 -4.225 7.550 1.00 75.81 105 TRP A C 1
ATOM 815 O O . TRP A 1 105 ? -14.097 -4.543 8.390 1.00 75.81 105 TRP A O 1
ATOM 825 N N . THR A 1 106 ? -12.153 -3.561 7.895 1.00 71.62 106 THR A N 1
ATOM 826 C CA . THR A 1 106 ? -11.857 -3.159 9.285 1.00 71.62 106 THR A CA 1
ATOM 827 C C . THR A 1 106 ? -12.865 -2.170 9.845 1.00 71.62 106 THR A C 1
ATOM 829 O O . THR A 1 106 ? -13.265 -2.313 10.991 1.00 71.62 106 THR A O 1
ATOM 832 N N . VAL A 1 107 ? -13.273 -1.166 9.067 1.00 70.19 107 VAL A N 1
ATOM 833 C CA . VAL A 1 107 ? -14.220 -0.145 9.538 1.00 70.19 107 VAL A CA 1
ATOM 834 C C . VAL A 1 107 ? -15.613 -0.752 9.695 1.00 70.19 107 VAL A C 1
ATOM 836 O O . VAL A 1 107 ? -16.251 -0.574 10.726 1.00 70.19 107 VAL A O 1
ATOM 839 N N . THR A 1 108 ? -16.073 -1.528 8.711 1.00 66.56 108 THR A N 1
ATOM 840 C CA . THR A 1 108 ? -17.405 -2.142 8.742 1.00 66.56 108 THR A CA 1
ATOM 841 C C . THR A 1 108 ? -17.513 -3.214 9.824 1.00 66.56 108 THR A C 1
ATOM 843 O O . THR A 1 108 ? -18.476 -3.206 10.582 1.00 66.56 108 THR A O 1
ATOM 846 N N . PHE A 1 109 ? -16.536 -4.119 9.935 1.00 62.50 109 PHE A N 1
ATOM 847 C CA . PHE A 1 109 ? -16.612 -5.237 10.882 1.00 62.50 109 PHE A CA 1
ATOM 848 C C . PHE A 1 109 ? -15.955 -4.942 12.239 1.00 62.50 109 PHE A C 1
ATOM 850 O O . PHE A 1 109 ? -16.318 -5.547 13.240 1.00 62.50 10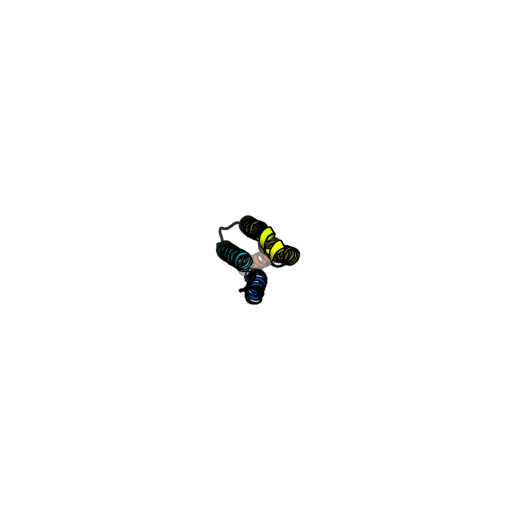9 PHE A O 1
ATOM 857 N N . GLY A 1 110 ? -15.027 -3.990 12.326 1.00 57.38 110 GLY A N 1
ATOM 858 C CA . GLY A 1 110 ? -14.471 -3.538 13.605 1.00 57.38 110 GLY A CA 1
ATOM 859 C C . GLY A 1 110 ? -15.477 -2.742 14.433 1.00 57.38 110 GLY A C 1
ATOM 860 O O . GLY A 1 110 ? -15.471 -2.853 15.655 1.00 57.38 110 GLY A O 1
ATOM 861 N N . ASN A 1 111 ? -16.381 -2.007 13.777 1.00 54.41 111 ASN A N 1
ATOM 862 C CA . ASN A 1 111 ? -17.376 -1.176 14.454 1.00 54.41 111 ASN A CA 1
ATOM 863 C C . ASN A 1 111 ? -18.621 -1.962 14.917 1.00 54.41 111 ASN A C 1
ATOM 865 O O . ASN A 1 111 ? -19.317 -1.522 15.827 1.00 54.41 111 ASN A O 1
ATOM 869 N N . VAL A 1 112 ? -18.897 -3.158 14.371 1.00 49.53 112 VAL A N 1
ATOM 870 C CA . VAL A 1 112 ? -20.034 -3.978 14.851 1.00 49.53 112 VAL A CA 1
ATOM 871 C C . VAL A 1 112 ? -19.832 -4.525 16.267 1.00 49.53 112 VAL A C 1
ATOM 873 O O . VAL A 1 112 ? -20.816 -4.825 16.935 1.00 49.53 112 VAL A O 1
ATOM 876 N N . ASN A 1 113 ? -18.595 -4.583 16.775 1.00 48.53 113 ASN A N 1
ATOM 877 C CA . ASN A 1 113 ? -18.339 -4.952 18.173 1.00 48.53 113 ASN A CA 1
ATOM 878 C C . ASN A 1 113 ? -18.690 -3.836 19.176 1.00 48.53 113 ASN A C 1
ATOM 880 O O . ASN A 1 113 ? -18.686 -4.089 20.378 1.00 48.53 113 ASN A O 1
ATOM 884 N N . THR A 1 114 ? -19.018 -2.630 18.704 1.00 52.75 114 THR A N 1
ATOM 885 C CA . THR A 1 114 ? -19.408 -1.490 19.549 1.00 52.75 114 THR A CA 1
ATOM 886 C C . THR A 1 114 ? -20.932 -1.313 19.642 1.00 52.75 114 THR A C 1
ATOM 888 O O . THR A 1 114 ? -21.399 -0.497 20.430 1.00 52.75 114 THR A O 1
ATOM 891 N N . PHE A 1 115 ? -21.732 -2.050 18.854 1.00 52.66 115 PHE A N 1
ATOM 892 C CA . PHE A 1 115 ? -23.115 -1.646 18.547 1.00 52.66 115 PHE A CA 1
ATOM 893 C C . PHE A 1 115 ? -24.263 -2.388 19.233 1.00 52.66 115 PHE A C 1
ATOM 895 O O . PHE A 1 115 ? -25.417 -2.091 18.943 1.00 52.66 115 PHE A O 1
ATOM 902 N N . PHE A 1 116 ? -23.996 -3.247 20.210 1.00 52.69 116 PHE A N 1
ATOM 903 C CA . PHE A 1 116 ? -25.008 -3.582 21.211 1.00 52.69 116 PHE A CA 1
ATOM 904 C C . PHE A 1 116 ? -24.301 -3.712 22.559 1.00 52.69 116 PHE A C 1
ATOM 906 O O . PHE A 1 116 ? -23.630 -4.726 22.772 1.00 52.69 116 PHE A O 1
ATOM 913 N N . PRO A 1 117 ? -24.410 -2.738 23.493 1.00 49.41 117 PRO A N 1
ATOM 914 C CA . PRO A 1 117 ? -24.182 -3.086 24.887 1.00 49.41 117 PRO A CA 1
ATOM 915 C C . PRO A 1 117 ? -25.058 -4.306 25.159 1.00 49.41 117 PRO A C 1
ATOM 917 O O . PRO A 1 117 ? -26.218 -4.329 24.743 1.00 49.41 117 PRO A O 1
ATOM 920 N N . TYR A 1 118 ? -24.483 -5.344 25.763 1.00 45.94 118 TYR A N 1
ATOM 921 C CA . TYR A 1 118 ? -25.211 -6.552 26.121 1.00 45.94 118 TYR A CA 1
ATOM 922 C C . TYR A 1 118 ? -26.364 -6.121 27.033 1.00 45.94 118 TYR A C 1
ATOM 924 O O . TYR A 1 118 ? -26.177 -5.910 28.230 1.00 45.94 118 TYR A O 1
ATOM 932 N N . ALA A 1 119 ? -27.544 -5.884 26.457 1.00 54.66 119 ALA A N 1
ATOM 933 C CA . ALA A 1 119 ? -28.739 -5.586 27.212 1.00 54.66 119 ALA A CA 1
ATOM 934 C C . ALA A 1 119 ? -29.038 -6.874 27.964 1.00 54.66 119 ALA A C 1
ATOM 936 O O . ALA A 1 119 ? -29.528 -7.847 27.389 1.00 54.66 119 ALA A O 1
ATOM 937 N N . ARG A 1 120 ? -28.630 -6.913 29.235 1.00 50.50 120 ARG A N 1
ATOM 938 C CA . ARG A 1 120 ? -28.932 -8.013 30.142 1.00 50.50 120 ARG A CA 1
ATOM 939 C C . ARG A 1 120 ? -30.433 -8.246 30.025 1.00 50.50 120 ARG A C 1
ATOM 941 O O . ARG A 1 120 ? -31.204 -7.327 30.296 1.00 50.50 120 ARG A O 1
ATOM 948 N N . SER A 1 121 ? -30.835 -9.413 29.519 1.00 57.22 121 SER A N 1
ATOM 949 C CA . SER A 1 121 ? -32.255 -9.672 29.279 1.00 57.22 121 SER A CA 1
ATOM 950 C C . SER A 1 121 ? -33.031 -9.429 30.575 1.00 57.22 121 SER A C 1
ATOM 952 O O . SER A 1 121 ? -32.547 -9.779 31.657 1.00 57.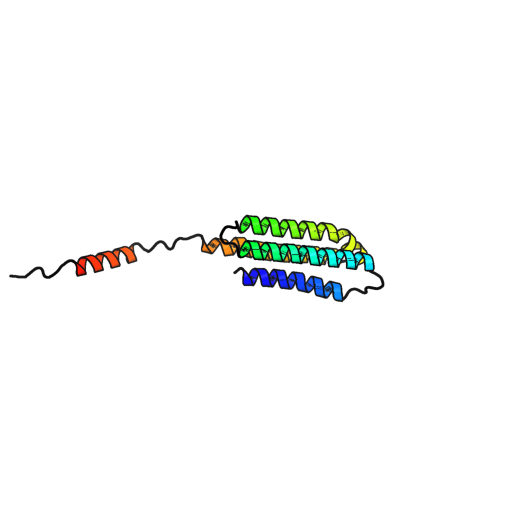22 121 SER A O 1
ATOM 954 N N . ALA A 1 122 ? -34.219 -8.828 30.477 1.00 60.38 122 ALA A N 1
ATOM 955 C CA . ALA A 1 122 ? -35.083 -8.597 31.636 1.00 60.38 122 ALA A CA 1
ATOM 956 C C . ALA A 1 122 ? -35.321 -9.896 32.433 1.00 60.38 122 ALA A C 1
ATOM 958 O O . ALA A 1 122 ? -35.452 -9.865 33.651 1.00 60.38 122 ALA A O 1
ATOM 959 N N . SER A 1 123 ? -35.269 -11.047 31.757 1.00 61.00 123 SER A N 1
ATOM 960 C CA . SER A 1 123 ? -35.351 -12.377 32.356 1.00 61.00 123 SER A CA 1
ATOM 961 C C . SER A 1 123 ? -34.202 -12.682 33.326 1.00 61.00 123 SER A C 1
ATOM 963 O O . SER A 1 123 ? -34.449 -13.258 34.376 1.00 61.00 123 SER A O 1
ATOM 965 N N . ILE A 1 124 ? -32.961 -12.278 33.026 1.00 62.88 124 ILE A N 1
ATOM 966 C CA . ILE A 1 124 ? -31.814 -12.493 33.932 1.00 62.88 124 ILE A CA 1
ATOM 967 C C . ILE A 1 124 ? -31.895 -11.566 35.151 1.00 62.88 124 ILE A C 1
ATOM 969 O O . ILE A 1 124 ? -31.562 -11.989 36.253 1.00 62.88 124 ILE A O 1
ATOM 973 N N . GLN A 1 125 ? -32.383 -10.332 34.979 1.00 65.00 125 GLN A N 1
ATOM 974 C CA . GLN A 1 125 ? -32.638 -9.440 36.118 1.00 65.00 125 GLN A CA 1
ATOM 975 C C . GLN A 1 125 ? -33.759 -9.982 37.018 1.00 65.00 125 GLN A C 1
ATOM 977 O O . GLN A 1 125 ? -33.615 -9.968 38.236 1.00 65.00 125 GLN A O 1
ATOM 982 N N . ALA A 1 126 ? -34.831 -10.520 36.425 1.00 70.94 126 ALA A N 1
ATOM 983 C CA . ALA A 1 126 ? -35.950 -11.097 37.165 1.00 70.94 126 ALA A CA 1
ATOM 984 C C . ALA A 1 126 ? -35.557 -12.353 37.963 1.00 70.94 126 ALA A C 1
ATOM 986 O O . ALA A 1 126 ? -36.045 -12.540 39.075 1.00 70.94 126 ALA A O 1
ATOM 987 N N . VAL A 1 127 ? -34.665 -13.194 37.427 1.00 71.62 127 VAL A N 1
ATOM 988 C CA . VAL A 1 127 ? -34.159 -14.381 38.137 1.00 71.62 127 VAL A CA 1
ATOM 989 C C . VAL A 1 127 ? -33.281 -13.983 39.324 1.00 71.62 127 VAL A C 1
ATOM 991 O O . VAL A 1 127 ? -33.515 -14.477 40.420 1.00 71.62 127 VAL A O 1
ATOM 994 N N . GLU A 1 128 ? -32.345 -13.041 39.161 1.00 70.00 128 GLU A N 1
ATOM 995 C CA . GLU A 1 128 ? -31.525 -12.558 40.286 1.00 70.00 128 GLU A CA 1
ATOM 996 C C . GLU A 1 128 ? -32.364 -11.889 41.382 1.00 70.00 128 GLU A C 1
ATOM 998 O O . GLU A 1 128 ? -32.099 -12.089 42.565 1.00 70.00 128 GLU A O 1
ATOM 1003 N N . GLN A 1 129 ? -33.393 -11.120 41.014 1.00 72.19 129 GLN A N 1
ATOM 1004 C CA . GLN A 1 129 ? -34.311 -10.529 41.993 1.00 72.19 129 GLN A CA 1
ATOM 1005 C C . GLN A 1 129 ? -35.136 -11.588 42.725 1.00 72.19 129 GLN A C 1
ATOM 1007 O O . GLN A 1 129 ? -35.253 -11.519 43.945 1.00 72.19 129 GLN A O 1
ATOM 1012 N N . ALA A 1 130 ? -35.642 -12.602 42.019 1.00 75.31 130 ALA A N 1
ATOM 1013 C CA . ALA A 1 130 ? -36.353 -13.707 42.653 1.00 75.31 130 ALA A CA 1
ATOM 1014 C C . ALA A 1 130 ? -35.444 -14.509 43.602 1.00 75.31 130 ALA A C 1
ATOM 1016 O O . ALA A 1 130 ? -35.868 -14.885 44.692 1.00 75.31 130 ALA A O 1
ATOM 1017 N N . GLU A 1 131 ? -34.186 -14.744 43.226 1.00 72.62 131 GLU A N 1
ATOM 1018 C CA . GLU A 1 131 ? -33.210 -15.421 44.084 1.00 72.62 131 GLU A CA 1
ATOM 1019 C C . GLU A 1 131 ? -32.860 -14.586 45.325 1.00 72.62 131 GLU A C 1
ATOM 1021 O O . GLU A 1 131 ? -32.800 -15.130 46.428 1.00 72.62 131 GLU A O 1
ATOM 1026 N N . GLN A 1 132 ? -32.703 -13.264 45.194 1.00 72.31 132 GLN A N 1
ATOM 1027 C CA . GLN A 1 132 ? -32.469 -12.387 46.348 1.00 72.31 132 GLN A CA 1
ATOM 1028 C C . GLN A 1 132 ? -33.679 -12.299 47.290 1.00 72.31 132 GLN A C 1
ATOM 1030 O O . GLN A 1 132 ? -33.494 -12.338 48.510 1.00 72.31 132 GLN A O 1
ATOM 1035 N N . ASP A 1 133 ? -34.902 -12.267 46.757 1.00 73.00 133 ASP A N 1
ATOM 1036 C CA . ASP A 1 133 ? -36.137 -12.280 47.553 1.00 73.00 133 ASP A CA 1
ATOM 1037 C C . ASP A 1 133 ? -36.314 -13.595 48.332 1.00 73.00 133 ASP A C 1
ATOM 1039 O O . ASP A 1 133 ? -36.827 -13.602 49.455 1.00 73.00 133 ASP A O 1
ATOM 1043 N N . LEU A 1 134 ? -35.855 -14.719 47.770 1.00 69.81 134 LEU A N 1
ATOM 1044 C CA . LEU A 1 134 ? -35.871 -16.023 48.440 1.00 69.81 134 LEU A CA 1
ATOM 1045 C C . LEU A 1 134 ? -34.824 -16.119 49.558 1.00 69.81 134 LEU A C 1
ATOM 1047 O O . LEU A 1 134 ? -35.079 -16.757 50.579 1.00 69.81 134 LEU A O 1
ATOM 1051 N N . ILE A 1 135 ? -33.672 -15.462 49.403 1.00 66.56 135 ILE A N 1
ATOM 1052 C CA . ILE A 1 135 ? -32.605 -15.439 50.415 1.00 66.56 135 ILE A CA 1
ATOM 1053 C C . ILE A 1 135 ? -32.954 -14.491 51.579 1.00 66.56 135 ILE A C 1
ATOM 1055 O O . ILE A 1 135 ? -32.578 -14.757 52.721 1.00 66.56 135 ILE A O 1
ATOM 1059 N N . GLN A 1 136 ? -33.714 -13.415 51.336 1.00 56.56 136 GLN A N 1
ATOM 1060 C CA . GLN A 1 136 ? -34.124 -12.459 52.377 1.00 56.56 136 GLN A CA 1
ATOM 1061 C C . GLN A 1 136 ? -35.317 -12.894 53.238 1.00 56.56 136 GLN A C 1
ATOM 1063 O O . GLN A 1 136 ? -35.627 -12.212 54.217 1.00 56.56 136 GLN A O 1
ATOM 1068 N N . LYS A 1 137 ? -35.986 -14.012 52.932 1.00 51.06 137 LYS A N 1
ATOM 1069 C CA . LYS A 1 137 ? -37.156 -14.473 53.694 1.00 51.06 137 LYS A CA 1
ATOM 1070 C C . LYS A 1 137 ? -36.809 -15.676 54.589 1.00 51.06 137 LYS A C 1
ATOM 1072 O O . LYS A 1 137 ? -37.084 -16.815 54.212 1.00 51.06 137 LYS A O 1
ATOM 1077 N N . PRO A 1 138 ? -36.241 -15.478 55.798 1.00 46.78 138 PRO A N 1
ATOM 1078 C CA . PRO A 1 138 ? -36.133 -16.557 56.765 1.00 46.78 138 PRO A CA 1
ATOM 1079 C C . PRO A 1 138 ? -37.533 -16.877 57.300 1.00 46.78 138 PRO A C 1
ATOM 1081 O O . PRO A 1 138 ? -38.228 -16.000 57.804 1.00 46.78 138 PRO A O 1
ATOM 1084 N N . GLY A 1 139 ? -37.937 -18.140 57.156 1.00 55.75 139 GLY A N 1
ATOM 1085 C CA . GLY A 1 139 ? -38.988 -18.812 57.925 1.00 55.75 139 GLY A CA 1
ATOM 1086 C C . GLY A 1 139 ? -40.164 -17.952 58.397 1.00 55.75 139 GLY A C 1
ATOM 1087 O O . GLY A 1 139 ? -40.204 -17.529 59.551 1.00 55.75 139 GLY A O 1
ATOM 1088 N N . ALA A 1 140 ? -41.192 -17.801 57.557 1.00 46.12 140 ALA A N 1
ATOM 1089 C CA . ALA A 1 140 ? -42.529 -17.540 58.078 1.00 46.12 140 ALA A CA 1
ATOM 1090 C C . ALA A 1 140 ? -43.019 -18.820 58.774 1.00 46.12 140 ALA A C 1
ATOM 1092 O O . ALA A 1 140 ? -43.478 -19.762 58.133 1.00 46.12 140 ALA A O 1
ATOM 1093 N N . SER A 1 141 ? -42.826 -18.836 60.093 1.00 46.78 141 SER A N 1
ATOM 1094 C CA . SER A 1 141 ? -43.354 -19.803 61.051 1.00 46.78 141 SER A CA 1
ATOM 1095 C C . SER A 1 141 ? -44.829 -20.113 60.764 1.00 46.78 141 SER A C 1
ATOM 1097 O O . SER A 1 141 ? -45.676 -19.219 60.825 1.00 46.78 141 SER A O 1
ATOM 1099 N N . LEU A 1 142 ? -45.129 -21.374 60.444 1.00 44.62 142 LEU A N 1
ATOM 1100 C CA . LEU A 1 142 ? -46.489 -21.901 60.502 1.00 44.62 142 LEU A CA 1
ATOM 1101 C C . LEU A 1 142 ? -46.747 -22.334 61.948 1.00 44.62 142 LEU A C 1
ATOM 1103 O O . LEU A 1 142 ? -46.035 -23.187 62.480 1.00 44.62 142 LEU A O 1
ATOM 1107 N N . LYS A 1 143 ? -47.727 -21.669 62.567 1.00 39.88 143 LYS A N 1
ATOM 1108 C CA . LYS A 1 143 ? -48.396 -22.117 63.792 1.00 39.88 143 LYS A CA 1
ATOM 1109 C C . LYS A 1 143 ? -49.057 -23.475 63.589 1.00 39.88 143 LYS A C 1
ATOM 1111 O O . LYS A 1 143 ? -49.548 -23.711 62.462 1.00 39.88 143 LYS A O 1
#

Sequence (143 aa):
MITITMSKVDAAIGTLRDKIGQVDQHHASKAIKAAEKLLLALESARNEYEIDLKNPHTDIENAGKQFKQKCETAINKAKPILEKDLGWGDYLKNLLKTLVNAVIWTVTFGNVNTFFPYARSASIQAVEQAEQDLIQKPGASLK

Secondary structure (DSSP, 8-state):
-HHHHHHHHHHHHHHHHHHHHTS-TTT-HHHHHHHHHHHHHHHHHHHHHHHHHH-TTS-HHHHHHHHHHHHHHHHHHHHHHHHHHH--HHHHHHHHHHHHHHHHHHHHHHHGGGS------HHHHHHHHHHHHHHS-------

Organism: NCBI:txid1498499

pLDDT: mean 82.7, std 16.36, range [39.88, 98.12]

Radius of gyration: 26.66 Å; chains: 1; bounding box: 68×32×83 Å

Foldseek 3Di:
DLVVLLVLLVVLLVVLVVVLVPDDCVQQVVLSVLSVQLSVQSVVLSVQLSVQVPDPPHDLVVNLVSSLVSNVVSLVVSQVSCCVRPVCNVVSVVSSVSNNVSSVCCNVVVCVVVPDDPPPPVVNVVVVVVVVVVVPDPDPDDD